Protein AF-A0A661F1F4-F1 (afdb_monomer_lite)

Radius of gyration: 23.11 Å; chains: 1; bounding box: 42×48×70 Å

Structure (mmCIF, N/CA/C/O backbone):
data_AF-A0A661F1F4-F1
#
_entry.id   AF-A0A661F1F4-F1
#
loop_
_atom_site.group_PDB
_atom_site.id
_atom_site.type_symbol
_atom_site.label_atom_id
_atom_site.label_alt_id
_atom_site.label_comp_id
_atom_site.label_asym_id
_atom_site.label_entity_id
_atom_site.label_seq_id
_atom_site.pdbx_PDB_ins_code
_atom_site.Cartn_x
_atom_site.Cartn_y
_atom_site.Cartn_z
_atom_site.occupancy
_atom_site.B_iso_or_equiv
_atom_site.auth_seq_id
_atom_site.auth_comp_id
_atom_site.auth_asym_id
_atom_site.auth_atom_id
_atom_site.pdbx_PDB_model_num
ATOM 1 N N . LEU A 1 1 ? -30.453 -17.610 42.376 1.00 49.72 1 LEU A N 1
ATOM 2 C CA . LEU A 1 1 ? -29.554 -16.846 41.489 1.00 49.72 1 LEU A CA 1
ATOM 3 C C . LEU A 1 1 ? -28.362 -17.728 41.111 1.00 49.72 1 LEU A C 1
ATOM 5 O O . LEU A 1 1 ? -27.651 -18.109 42.024 1.00 49.72 1 LEU A O 1
ATOM 9 N N . THR A 1 2 ? -28.034 -18.166 39.903 1.00 56.12 2 THR A N 1
ATOM 10 C CA . THR A 1 2 ? -28.717 -18.356 38.618 1.00 56.12 2 THR A CA 1
ATOM 11 C C . THR A 1 2 ? -27.708 -19.214 37.839 1.00 56.12 2 THR A C 1
ATOM 13 O O . THR A 1 2 ? -26.735 -18.678 37.320 1.00 56.12 2 THR A O 1
ATOM 16 N N . SER A 1 3 ? -27.854 -20.544 37.790 1.00 53.28 3 SER A N 1
ATOM 17 C CA . SER A 1 3 ? -26.928 -21.393 37.006 1.00 53.28 3 SER A CA 1
ATOM 18 C C . SER A 1 3 ? -26.956 -21.045 35.509 1.00 53.28 3 SER A C 1
ATOM 20 O O . SER A 1 3 ? -25.999 -21.319 34.797 1.00 53.28 3 SER A O 1
ATOM 22 N N . GLN A 1 4 ? -28.013 -20.360 35.052 1.00 55.09 4 GLN A N 1
ATOM 23 C CA . GLN A 1 4 ? -28.099 -19.743 33.725 1.00 55.09 4 GLN A CA 1
ATOM 24 C C . GLN A 1 4 ? -27.151 -18.540 33.528 1.00 55.09 4 GLN A C 1
ATOM 26 O O . GLN A 1 4 ? -26.595 -18.412 32.445 1.00 55.09 4 GLN A O 1
ATOM 31 N N . GLN A 1 5 ? -26.868 -17.719 34.552 1.00 57.47 5 GLN A N 1
ATOM 32 C CA . GLN A 1 5 ? -25.978 -16.549 34.409 1.00 57.47 5 GLN A CA 1
ATOM 33 C C . GLN A 1 5 ? -24.500 -16.944 34.262 1.00 57.47 5 GLN A C 1
ATOM 35 O O . GLN A 1 5 ? -23.742 -16.242 33.601 1.00 57.47 5 GLN A O 1
ATOM 40 N N . MET A 1 6 ? -24.077 -18.084 34.827 1.00 53.59 6 MET A N 1
ATOM 41 C CA . MET A 1 6 ? -22.709 -18.588 34.624 1.00 53.59 6 MET A CA 1
ATOM 42 C C . MET A 1 6 ? -22.499 -19.183 33.222 1.00 53.59 6 MET A C 1
ATOM 44 O O . MET A 1 6 ? -21.406 -19.068 32.671 1.00 53.59 6 MET A O 1
ATOM 48 N N . LEU A 1 7 ? -23.537 -19.780 32.625 1.00 54.44 7 LEU A N 1
ATOM 49 C CA . LEU A 1 7 ? -23.488 -20.302 31.253 1.00 54.44 7 LEU A CA 1
ATOM 50 C C . LEU A 1 7 ? -23.471 -19.173 30.207 1.00 54.44 7 LEU A C 1
ATOM 52 O O . LEU A 1 7 ? -22.732 -19.277 29.229 1.00 54.44 7 LEU A O 1
ATOM 56 N N . GLU A 1 8 ? -24.198 -18.073 30.431 1.00 53.94 8 GLU A N 1
ATOM 57 C CA . GLU A 1 8 ? -24.135 -16.884 29.563 1.00 53.94 8 GLU A CA 1
ATOM 58 C C . GLU A 1 8 ? -22.786 -16.161 29.651 1.00 53.94 8 GLU A C 1
ATOM 60 O O . GLU A 1 8 ? -22.214 -15.813 28.619 1.00 53.94 8 GLU A O 1
ATOM 65 N N . ALA A 1 9 ? -22.227 -15.999 30.857 1.00 55.06 9 ALA A N 1
ATOM 66 C CA . ALA A 1 9 ? -20.912 -15.382 31.035 1.00 55.06 9 ALA A CA 1
ATOM 67 C C . ALA A 1 9 ? -19.794 -16.202 30.364 1.00 55.06 9 ALA A C 1
ATOM 69 O O . ALA A 1 9 ? -18.929 -15.638 29.697 1.00 55.06 9 ALA A O 1
ATOM 70 N N . ALA A 1 10 ? -19.838 -17.536 30.464 1.00 56.34 10 ALA A N 1
ATOM 71 C CA . ALA A 1 10 ? -18.880 -18.409 29.783 1.00 56.34 10 ALA A CA 1
ATOM 72 C C . ALA A 1 10 ? -19.014 -18.348 28.249 1.00 56.34 10 ALA A C 1
ATOM 74 O O . ALA A 1 10 ? -18.007 -18.385 27.541 1.00 56.34 10 ALA A O 1
ATOM 75 N N . GLY A 1 11 ? -20.240 -18.217 27.729 1.00 52.44 11 GLY A N 1
ATOM 76 C CA . GLY A 1 11 ? -20.497 -18.022 26.300 1.00 52.44 11 GLY A CA 1
ATOM 77 C C . GLY A 1 11 ? -19.995 -16.672 25.780 1.00 52.44 11 GLY A C 1
ATOM 78 O O . GLY A 1 11 ? -19.375 -16.624 24.719 1.00 52.44 11 GLY A O 1
ATOM 79 N N . ALA A 1 12 ? -20.198 -15.594 26.542 1.00 56.31 12 ALA A N 1
ATOM 80 C CA . ALA A 1 12 ? -19.734 -14.249 26.196 1.00 56.31 12 ALA A CA 1
ATOM 81 C C . ALA A 1 12 ? -18.199 -14.139 26.211 1.00 56.31 12 ALA A C 1
ATOM 83 O O . ALA A 1 12 ? -17.617 -13.598 25.274 1.00 56.31 12 ALA A O 1
ATOM 84 N N . VAL A 1 13 ? -17.538 -14.728 27.214 1.00 58.50 13 VAL A N 1
ATOM 85 C CA . VAL A 1 13 ? -16.067 -14.771 27.298 1.00 58.50 13 VAL A CA 1
ATOM 86 C C . VAL A 1 13 ? -15.472 -15.573 26.141 1.00 58.50 13 VAL A C 1
ATOM 88 O O . VAL A 1 13 ? -14.491 -15.147 25.540 1.00 58.50 13 VAL A O 1
ATOM 91 N N . LYS A 1 14 ? -16.080 -16.708 25.775 1.00 57.75 14 LYS A N 1
ATOM 92 C CA . LYS A 1 14 ? -15.597 -17.521 24.652 1.00 57.75 14 LYS A CA 1
ATOM 93 C C . LYS A 1 14 ? -15.714 -16.777 23.321 1.00 57.75 14 LYS A C 1
ATOM 95 O O . LYS A 1 14 ? -14.787 -16.818 22.524 1.00 57.75 14 LYS A O 1
ATOM 100 N N . LYS A 1 15 ? -16.816 -16.049 23.121 1.00 55.75 15 LYS A N 1
ATOM 101 C CA . LYS A 1 15 ? -17.039 -15.228 21.926 1.00 55.75 15 LYS A CA 1
ATOM 102 C C . LYS A 1 15 ? -16.042 -14.069 21.828 1.00 55.75 15 LYS A C 1
ATOM 104 O O . LYS A 1 15 ? -15.577 -13.786 20.736 1.00 55.75 15 LYS A O 1
ATOM 109 N N . HIS A 1 16 ? -15.695 -13.445 22.955 1.00 53.41 16 HIS A N 1
ATOM 110 C CA . HIS A 1 16 ? -14.712 -12.360 23.006 1.00 53.41 16 HIS A CA 1
ATOM 111 C C . HIS A 1 16 ? -13.296 -12.858 22.676 1.00 53.41 16 HIS A C 1
ATOM 113 O O . HIS A 1 16 ? -12.657 -12.322 21.783 1.00 53.41 16 HIS A O 1
ATOM 119 N N . VAL A 1 17 ? -12.861 -13.972 23.279 1.00 58.59 17 VAL A N 1
ATOM 120 C CA . VAL A 1 17 ? -11.535 -14.566 23.015 1.00 58.59 17 VAL A CA 1
ATOM 121 C C . VAL A 1 17 ? -11.386 -15.043 21.564 1.00 58.59 17 VAL A C 1
ATOM 123 O O . VAL A 1 17 ? -10.315 -14.910 20.977 1.00 58.59 17 VAL A O 1
ATOM 126 N N . GLU A 1 18 ? -12.443 -15.602 20.971 1.00 58.19 18 GLU A N 1
ATOM 127 C CA . GLU A 1 18 ? -12.434 -16.041 19.569 1.00 58.19 18 GLU A CA 1
ATOM 128 C C . GLU A 1 18 ? -12.384 -14.840 18.605 1.00 58.19 18 GLU A C 1
ATOM 130 O O . GLU A 1 18 ? -11.684 -14.893 17.592 1.00 58.19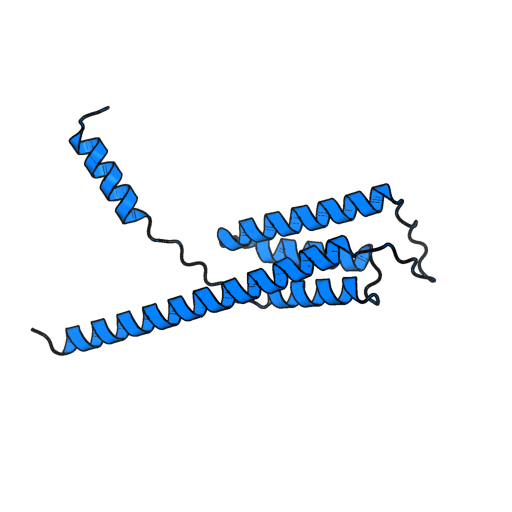 18 GLU A O 1
ATOM 135 N N . ASN A 1 19 ? -13.044 -13.728 18.959 1.00 59.66 19 ASN A N 1
ATOM 136 C CA . ASN A 1 19 ? -13.001 -12.490 18.181 1.00 59.66 19 ASN A CA 1
ATOM 137 C C . ASN A 1 19 ? -11.644 -11.782 18.295 1.00 59.66 19 ASN A C 1
ATOM 139 O O . ASN A 1 19 ? -11.093 -11.370 17.279 1.00 59.66 19 ASN A O 1
ATOM 143 N N . ASP A 1 20 ? -11.050 -11.732 19.490 1.00 58.16 20 ASP A N 1
ATOM 144 C CA . ASP A 1 20 ? -9.715 -11.165 19.715 1.00 58.16 20 ASP A CA 1
ATOM 145 C C . ASP A 1 20 ? -8.643 -11.923 18.921 1.00 58.16 20 ASP A C 1
ATOM 147 O O . ASP A 1 20 ? -7.753 -11.320 18.318 1.00 58.16 20 ASP A O 1
ATOM 151 N N . GLN A 1 21 ? -8.725 -13.256 18.878 1.00 60.06 21 GLN A N 1
ATOM 152 C CA . GLN A 1 21 ? -7.806 -14.088 18.096 1.00 60.06 21 GLN A CA 1
ATOM 153 C C . GLN A 1 21 ? -7.986 -13.882 16.591 1.00 60.06 21 GLN A C 1
ATOM 155 O O . GLN A 1 21 ? -6.995 -13.767 15.863 1.00 60.06 21 GLN A O 1
ATOM 160 N N . ALA A 1 22 ? -9.233 -13.792 16.120 1.00 62.09 22 ALA A N 1
ATOM 161 C CA . ALA A 1 22 ? -9.524 -13.462 14.731 1.00 62.09 22 ALA A CA 1
ATOM 162 C C . ALA A 1 22 ? -8.991 -12.063 14.374 1.00 62.09 22 ALA A C 1
ATOM 164 O O . ALA A 1 22 ? -8.336 -11.918 13.337 1.00 62.09 22 ALA A O 1
ATOM 165 N N . ALA A 1 23 ? -9.175 -11.080 15.262 1.00 62.91 23 ALA A N 1
ATOM 166 C CA . ALA A 1 23 ? -8.695 -9.711 15.108 1.00 62.91 23 ALA A CA 1
ATOM 167 C C . ALA A 1 23 ? -7.168 -9.646 14.958 1.00 62.91 23 ALA A C 1
ATOM 169 O O . ALA A 1 23 ? -6.650 -9.099 13.984 1.00 62.91 23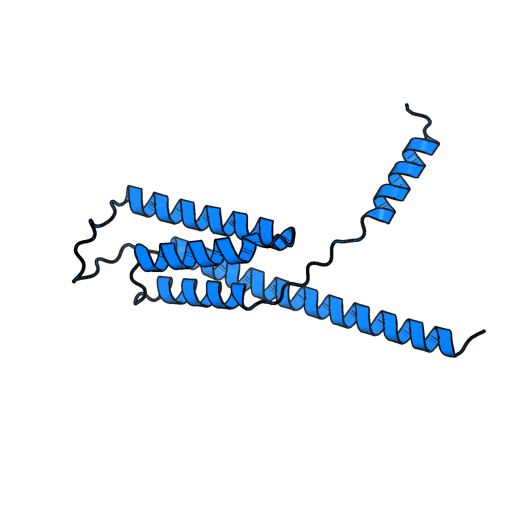 ALA A O 1
ATOM 170 N N . HIS A 1 24 ? -6.440 -10.304 15.862 1.00 69.62 24 HIS A N 1
ATOM 171 C CA . HIS A 1 24 ? -4.978 -10.368 15.797 1.00 69.62 24 HIS A CA 1
ATOM 172 C C . HIS A 1 24 ? -4.484 -11.100 14.537 1.00 69.62 24 HIS A C 1
ATOM 174 O O . HIS A 1 24 ? -3.449 -10.737 13.973 1.00 69.62 24 HIS A O 1
ATOM 180 N N . SER A 1 25 ? -5.216 -12.113 14.061 1.00 76.75 25 SER A N 1
ATOM 181 C CA . SER A 1 25 ? -4.800 -12.912 12.903 1.00 76.75 25 SER A CA 1
ATOM 182 C C . SER A 1 25 ? -4.899 -12.161 11.571 1.00 76.75 25 SER A C 1
ATOM 184 O O . SER A 1 25 ? -4.008 -12.295 10.729 1.00 76.75 25 SER A O 1
ATOM 186 N N . TRP A 1 26 ? -5.943 -11.348 11.360 1.00 79.19 26 TRP A N 1
ATOM 187 C CA . TRP A 1 26 ? -6.071 -10.578 10.119 1.00 79.19 26 TRP A CA 1
ATOM 188 C C . TRP A 1 26 ? -5.097 -9.400 10.101 1.00 79.19 26 TRP A C 1
ATOM 190 O O . TRP A 1 26 ? -4.489 -9.143 9.065 1.00 79.19 26 TRP A O 1
ATOM 200 N N . GLN A 1 27 ? -4.864 -8.754 11.249 1.00 82.25 27 GLN A N 1
ATOM 201 C CA . GLN A 1 27 ? -3.913 -7.644 11.378 1.00 82.25 27 GLN A CA 1
ATOM 202 C C . GLN A 1 27 ? -2.488 -8.073 11.017 1.00 82.25 27 GLN A C 1
ATOM 204 O O . GLN A 1 27 ? -1.798 -7.384 10.269 1.00 82.25 27 GLN A O 1
ATOM 209 N N . GLN A 1 28 ? -2.050 -9.241 11.492 1.00 82.62 28 GLN A N 1
ATOM 210 C CA . GLN A 1 28 ? -0.729 -9.780 11.157 1.00 82.62 28 GLN A CA 1
ATOM 211 C C . GLN A 1 28 ? -0.586 -10.084 9.662 1.00 82.62 28 GLN A C 1
ATOM 213 O O . GLN A 1 28 ? 0.453 -9.797 9.069 1.00 82.62 28 GLN A O 1
ATOM 218 N N . ARG A 1 29 ? -1.633 -10.640 9.042 1.00 82.69 29 ARG A N 1
ATOM 219 C CA . ARG A 1 29 ? -1.650 -10.931 7.601 1.00 82.69 29 ARG A CA 1
ATOM 220 C C . ARG A 1 29 ? -1.649 -9.654 6.767 1.00 82.69 29 ARG A C 1
ATOM 222 O O . ARG A 1 29 ? -0.913 -9.590 5.789 1.00 82.69 29 ARG A O 1
ATOM 229 N N . PHE A 1 30 ? -2.418 -8.649 7.183 1.00 84.38 30 PHE A N 1
ATOM 230 C CA . PHE A 1 30 ? -2.423 -7.326 6.569 1.00 84.38 30 PHE A CA 1
ATOM 231 C C . PHE A 1 30 ? -1.027 -6.703 6.614 1.00 84.38 30 PHE A C 1
ATOM 233 O O . PHE A 1 30 ? -0.491 -6.344 5.574 1.00 84.38 30 PHE A O 1
ATOM 240 N N . LEU A 1 31 ? -0.398 -6.653 7.794 1.00 84.75 31 LEU A N 1
ATOM 241 C CA . LEU A 1 31 ? 0.940 -6.077 7.968 1.00 84.75 31 LEU A CA 1
ATOM 242 C C . LEU A 1 31 ? 2.001 -6.782 7.113 1.00 84.75 31 LEU A C 1
ATOM 244 O O . LEU A 1 31 ? 2.867 -6.120 6.545 1.00 84.75 31 LEU A O 1
ATOM 248 N N . ALA A 1 32 ? 1.929 -8.110 6.998 1.00 84.81 32 ALA A N 1
ATOM 249 C CA . ALA A 1 32 ? 2.843 -8.874 6.154 1.00 84.81 32 ALA A CA 1
ATOM 250 C C . ALA A 1 32 ? 2.658 -8.548 4.661 1.00 84.81 32 ALA A C 1
ATOM 252 O O . ALA A 1 32 ? 3.632 -8.209 3.988 1.00 84.81 32 ALA A O 1
ATOM 253 N N . ALA A 1 33 ? 1.417 -8.590 4.164 1.00 82.56 33 ALA A N 1
ATOM 254 C CA . ALA A 1 33 ? 1.096 -8.257 2.774 1.00 82.56 33 ALA A CA 1
ATOM 255 C C . ALA A 1 33 ? 1.473 -6.805 2.442 1.00 82.56 33 ALA A C 1
ATOM 257 O O . ALA A 1 33 ? 2.047 -6.504 1.397 1.00 82.56 33 ALA A O 1
ATOM 258 N N . TRP A 1 34 ? 1.224 -5.898 3.381 1.00 82.69 34 TRP A N 1
ATOM 259 C CA . TRP A 1 34 ? 1.547 -4.483 3.284 1.00 82.69 34 TRP A CA 1
ATOM 260 C C . TRP A 1 34 ? 3.045 -4.215 3.132 1.00 82.69 34 TRP A C 1
ATOM 262 O O . TRP A 1 34 ? 3.467 -3.481 2.234 1.00 82.69 34 TRP A O 1
ATOM 272 N N . GLU A 1 35 ? 3.865 -4.830 3.983 1.00 84.38 35 GLU A N 1
ATOM 273 C CA . GLU A 1 35 ? 5.319 -4.676 3.925 1.00 84.38 35 GLU A CA 1
ATOM 274 C C . GLU A 1 35 ? 5.891 -5.273 2.633 1.00 84.38 35 GLU A C 1
ATOM 276 O O . GLU A 1 35 ? 6.796 -4.705 2.009 1.00 84.38 35 GLU A O 1
ATOM 281 N N . GLN A 1 36 ? 5.301 -6.379 2.177 1.00 84.50 36 GLN A N 1
ATOM 282 C CA . GLN A 1 36 ? 5.649 -7.010 0.913 1.00 84.50 36 GLN A CA 1
ATOM 283 C C . GLN A 1 36 ? 5.343 -6.081 -0.267 1.00 84.50 36 GLN A C 1
ATOM 285 O O . GLN A 1 36 ? 6.235 -5.819 -1.075 1.00 84.50 36 GLN A O 1
ATOM 290 N N . ILE A 1 37 ? 4.148 -5.486 -0.326 1.00 82.94 37 ILE A N 1
ATOM 291 C CA . ILE A 1 37 ? 3.775 -4.517 -1.368 1.00 82.94 37 ILE A CA 1
ATOM 292 C C . ILE A 1 37 ? 4.739 -3.327 -1.383 1.00 82.94 37 ILE A C 1
ATOM 294 O O . ILE A 1 37 ? 5.247 -2.974 -2.448 1.00 82.94 37 ILE A O 1
ATOM 298 N N . LYS A 1 38 ? 5.045 -2.723 -0.226 1.00 79.38 38 LYS A N 1
ATOM 299 C CA . LYS A 1 38 ? 5.991 -1.594 -0.143 1.00 79.38 38 LYS A CA 1
ATOM 300 C C . LYS A 1 38 ? 7.369 -1.952 -0.686 1.00 79.38 38 LYS A C 1
ATOM 302 O O . LYS A 1 38 ? 7.940 -1.184 -1.463 1.00 79.38 38 LYS A O 1
ATOM 307 N N . THR A 1 39 ? 7.878 -3.118 -0.297 1.00 83.19 39 THR A N 1
ATOM 308 C CA . THR A 1 39 ? 9.182 -3.611 -0.751 1.00 83.19 39 THR A CA 1
ATOM 309 C C . THR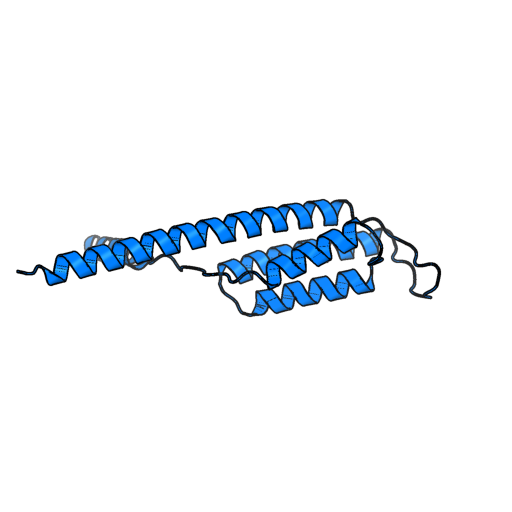 A 1 39 ? 9.185 -3.798 -2.269 1.00 83.19 39 THR A C 1
ATOM 311 O O . THR A 1 39 ? 10.058 -3.275 -2.961 1.00 83.19 39 THR A O 1
ATOM 314 N N . GLN A 1 40 ? 8.158 -4.449 -2.819 1.00 80.00 40 GLN A N 1
ATOM 315 C CA . GLN A 1 40 ? 8.052 -4.682 -4.261 1.00 80.00 40 GLN A CA 1
ATOM 316 C C . GLN A 1 40 ? 7.842 -3.384 -5.065 1.00 80.00 40 GLN A C 1
ATOM 318 O O . GLN A 1 40 ? 8.340 -3.265 -6.186 1.00 80.00 40 GLN A O 1
ATOM 323 N N . LEU A 1 41 ? 7.153 -2.379 -4.509 1.00 78.31 41 LEU A N 1
ATOM 324 C CA . LEU A 1 41 ? 7.013 -1.051 -5.125 1.00 78.31 41 LEU A CA 1
ATOM 325 C C . LEU A 1 41 ? 8.367 -0.338 -5.262 1.00 78.31 41 LEU A C 1
ATOM 327 O O . LEU A 1 41 ? 8.619 0.339 -6.270 1.00 78.31 41 LEU A O 1
ATOM 331 N N . ALA A 1 42 ? 9.248 -0.489 -4.269 1.00 73.94 42 ALA A N 1
ATOM 332 C CA . ALA A 1 42 ? 10.605 0.045 -4.338 1.00 73.94 42 ALA A CA 1
ATOM 333 C C . ALA A 1 42 ? 11.385 -0.610 -5.493 1.00 73.94 42 ALA A C 1
ATOM 335 O O . ALA A 1 42 ? 11.955 0.102 -6.331 1.00 73.94 42 ALA A O 1
ATOM 336 N N . ASP A 1 43 ? 11.276 -1.935 -5.614 1.00 72.69 43 ASP A N 1
ATOM 337 C CA . ASP A 1 43 ? 11.940 -2.767 -6.630 1.00 72.69 43 ASP A CA 1
ATOM 338 C C . ASP A 1 43 ? 11.299 -2.705 -8.028 1.00 72.69 43 ASP A C 1
ATOM 340 O O . ASP A 1 43 ? 11.803 -3.289 -8.990 1.00 72.69 43 ASP A O 1
ATOM 344 N N . LEU A 1 44 ? 10.200 -1.965 -8.182 1.00 69.19 44 LEU A N 1
ATOM 345 C CA . LEU A 1 44 ? 9.452 -1.872 -9.431 1.00 69.19 44 LEU A CA 1
ATOM 346 C C . LEU A 1 44 ? 10.259 -1.108 -10.501 1.00 69.19 44 LEU A C 1
ATOM 348 O O . LEU A 1 44 ? 10.246 0.121 -10.562 1.00 69.19 44 LEU A O 1
ATOM 352 N N . VAL A 1 45 ? 11.018 -1.798 -11.350 1.00 58.88 45 VAL A N 1
ATOM 353 C CA . VAL A 1 45 ? 11.800 -1.169 -12.433 1.00 58.88 45 VAL A CA 1
ATOM 354 C C . VAL A 1 45 ? 11.029 -1.233 -13.757 1.00 58.88 45 VAL A C 1
ATOM 356 O O . VAL A 1 45 ? 10.336 -2.200 -14.058 1.00 58.88 45 VAL A O 1
ATOM 359 N N . LYS A 1 46 ? 11.145 -0.173 -14.566 1.00 58.69 46 LYS A N 1
ATOM 360 C CA . LYS A 1 46 ? 10.539 -0.038 -15.901 1.00 58.69 46 LYS A CA 1
ATOM 361 C C . LYS A 1 46 ? 10.841 -1.250 -16.790 1.00 58.69 46 LYS A C 1
ATOM 363 O O . LYS A 1 46 ? 12.008 -1.518 -17.068 1.00 58.69 46 LYS A O 1
ATOM 368 N N . VAL A 1 47 ? 9.809 -1.875 -17.360 1.00 54.97 47 VAL A N 1
ATOM 369 C CA . VAL A 1 47 ? 9.974 -2.896 -18.409 1.00 54.97 47 VAL A CA 1
ATOM 370 C C . VAL A 1 47 ? 9.363 -2.419 -19.721 1.00 54.97 47 VAL A C 1
ATOM 372 O O . VAL A 1 47 ? 8.215 -1.985 -19.789 1.00 54.97 47 VAL A O 1
ATOM 375 N N . ARG A 1 48 ? 10.170 -2.461 -20.789 1.00 50.41 48 ARG A N 1
ATOM 376 C CA . ARG A 1 48 ? 9.693 -2.243 -22.158 1.00 50.41 48 ARG A CA 1
ATOM 377 C C . ARG A 1 48 ? 8.954 -3.502 -22.604 1.00 50.41 48 ARG A C 1
ATOM 379 O O . ARG A 1 48 ? 9.600 -4.504 -22.892 1.00 50.41 48 ARG A O 1
ATOM 386 N N . ARG A 1 49 ? 7.629 -3.433 -22.748 1.00 50.38 49 ARG A N 1
ATOM 387 C CA . ARG A 1 49 ? 6.886 -4.428 -23.532 1.00 50.38 49 ARG A CA 1
ATOM 388 C C . ARG A 1 49 ? 7.328 -4.327 -24.993 1.00 50.38 49 ARG A C 1
ATOM 390 O O . ARG A 1 49 ? 6.998 -3.360 -25.681 1.00 50.38 49 ARG A O 1
ATOM 397 N N . SER A 1 50 ? 8.075 -5.311 -25.484 1.00 46.78 50 SER A N 1
ATOM 398 C CA . SER A 1 50 ? 8.316 -5.481 -26.917 1.00 46.78 50 SER A CA 1
ATOM 399 C C . SER A 1 50 ? 7.002 -5.903 -27.586 1.00 46.78 50 SER A C 1
ATOM 401 O O . SER A 1 50 ? 6.698 -7.089 -27.664 1.00 46.78 50 SER A O 1
ATOM 403 N N . GLY A 1 51 ? 6.181 -4.939 -28.007 1.00 52.78 51 GLY A N 1
ATOM 404 C CA . GLY A 1 51 ? 4.962 -5.231 -28.774 1.00 52.78 51 GLY A CA 1
ATOM 405 C C . GLY A 1 51 ? 3.815 -4.226 -28.659 1.00 52.78 51 GLY A C 1
ATOM 406 O O . GLY A 1 51 ? 2.909 -4.283 -29.482 1.00 52.78 51 GLY A O 1
ATOM 407 N N . GLN A 1 52 ? 3.832 -3.291 -27.701 1.00 52.38 52 GLN A N 1
ATOM 408 C CA . GLN A 1 52 ? 2.796 -2.251 -27.585 1.00 52.38 52 GLN A CA 1
ATOM 409 C C . GLN A 1 52 ? 3.405 -0.850 -27.654 1.00 52.38 52 GLN A C 1
ATOM 411 O O . GLN A 1 52 ? 4.348 -0.528 -26.934 1.00 52.38 52 GLN A O 1
ATOM 416 N N . VAL A 1 53 ? 2.841 -0.014 -28.530 1.00 47.75 53 VAL A N 1
ATOM 417 C CA . VAL A 1 53 ? 3.268 1.364 -28.833 1.00 47.75 53 VAL A CA 1
ATOM 418 C C . VAL A 1 53 ? 2.789 2.341 -27.745 1.00 47.75 53 VAL A C 1
ATOM 420 O O . VAL A 1 53 ? 2.219 3.387 -28.034 1.00 47.75 53 VAL A O 1
ATOM 423 N N . LEU A 1 54 ? 2.961 1.993 -26.469 1.00 54.00 54 LEU A N 1
ATOM 424 C CA . LEU A 1 54 ? 2.787 2.954 -25.380 1.00 54.00 54 LEU A CA 1
ATOM 425 C C . LEU A 1 54 ? 4.082 3.772 -25.272 1.00 54.00 54 LEU A C 1
ATOM 427 O O . LEU A 1 54 ? 5.164 3.173 -25.233 1.00 54.00 54 LEU A O 1
ATOM 431 N N . PRO A 1 55 ? 4.022 5.118 -25.247 1.00 58.53 55 PRO A N 1
ATOM 432 C CA . PRO A 1 55 ? 5.215 5.925 -25.043 1.00 58.53 55 PRO A CA 1
ATOM 433 C C . PRO A 1 55 ? 5.842 5.510 -23.714 1.00 58.53 55 PRO A C 1
ATOM 435 O O . PRO A 1 55 ? 5.210 5.563 -22.660 1.00 58.53 55 PRO A O 1
ATOM 438 N N . ALA A 1 56 ? 7.076 5.017 -23.780 1.00 62.47 56 ALA A N 1
ATOM 439 C CA . ALA A 1 56 ? 7.758 4.501 -22.610 1.00 62.47 56 ALA A CA 1
ATOM 440 C C . ALA A 1 56 ? 7.916 5.633 -21.582 1.00 62.47 56 ALA A C 1
ATOM 442 O O . ALA A 1 56 ? 8.604 6.608 -21.881 1.00 62.47 56 ALA A O 1
ATOM 443 N N . LEU A 1 57 ? 7.333 5.477 -20.386 1.00 67.88 57 LEU A N 1
ATOM 444 C CA . LEU A 1 57 ? 7.388 6.489 -19.321 1.00 67.88 57 LEU A CA 1
ATOM 445 C C . LEU A 1 57 ? 8.825 6.974 -19.100 1.00 67.88 57 LEU A C 1
ATOM 447 O O . LEU A 1 57 ? 9.752 6.160 -19.027 1.00 67.88 57 LEU A O 1
ATOM 451 N N . THR A 1 58 ? 9.042 8.282 -18.994 1.00 74.62 58 THR A N 1
ATOM 452 C CA . THR A 1 58 ? 10.345 8.818 -18.577 1.00 74.62 58 THR A CA 1
ATOM 453 C C . THR A 1 58 ? 10.674 8.353 -17.153 1.00 74.62 58 THR A C 1
ATOM 455 O O . THR A 1 58 ? 9.799 7.893 -16.420 1.00 74.62 58 THR A O 1
ATOM 458 N N . SER A 1 59 ? 11.943 8.448 -16.741 1.00 74.56 59 SER A N 1
ATOM 459 C CA . SER A 1 59 ? 12.332 8.088 -15.366 1.00 74.56 59 SER A CA 1
ATOM 460 C C . SER A 1 59 ? 11.546 8.885 -14.318 1.00 74.56 59 SER A C 1
ATOM 462 O O . SER A 1 59 ? 11.187 8.350 -13.277 1.00 74.56 59 SER A O 1
ATOM 464 N N . GLU A 1 60 ? 11.247 10.150 -14.613 1.00 75.06 60 GLU A N 1
ATOM 465 C CA . GLU A 1 60 ? 10.459 11.031 -13.750 1.00 75.06 60 GLU A CA 1
ATOM 466 C C . GLU A 1 60 ? 8.984 10.616 -13.696 1.00 75.06 60 GLU A C 1
ATOM 468 O O . GLU A 1 60 ? 8.407 10.513 -12.618 1.00 75.06 60 GLU A O 1
ATOM 473 N N . GLN A 1 61 ? 8.383 10.281 -14.842 1.00 78.81 61 GLN A N 1
ATOM 474 C CA . GLN A 1 61 ? 7.007 9.782 -14.894 1.00 78.81 61 GLN A CA 1
ATOM 475 C C . GLN A 1 61 ? 6.853 8.450 -14.152 1.00 78.81 61 GLN A C 1
ATOM 477 O O . GLN A 1 61 ? 5.863 8.245 -13.456 1.00 78.81 61 GLN A O 1
ATOM 482 N N . LEU A 1 62 ? 7.845 7.561 -14.256 1.00 75.56 62 LEU A N 1
ATOM 483 C CA . LEU A 1 62 ? 7.878 6.312 -13.496 1.00 75.56 62 LEU A CA 1
ATOM 484 C C . LEU A 1 62 ? 7.903 6.582 -11.991 1.00 75.56 62 LEU A C 1
ATOM 486 O O . LEU A 1 62 ? 7.153 5.965 -11.239 1.00 75.56 62 LEU A O 1
ATOM 490 N N . GLN A 1 63 ? 8.748 7.517 -11.561 1.00 77.12 63 GLN A N 1
ATOM 491 C CA . GLN A 1 63 ? 8.832 7.908 -10.163 1.00 77.12 63 GLN A CA 1
ATOM 492 C C . GLN A 1 63 ? 7.502 8.502 -9.673 1.00 77.12 63 GLN A C 1
ATOM 494 O O . GLN A 1 63 ? 7.053 8.165 -8.580 1.00 77.12 63 GLN A O 1
ATOM 499 N N . GLY A 1 64 ? 6.830 9.312 -10.497 1.00 81.88 64 GLY A N 1
ATOM 500 C CA . GLY A 1 64 ? 5.491 9.831 -10.206 1.00 81.88 64 GLY A CA 1
ATOM 501 C C . GLY A 1 64 ? 4.444 8.728 -10.025 1.00 81.88 64 GLY A C 1
ATOM 502 O O . GLY A 1 64 ? 3.675 8.768 -9.068 1.00 81.88 64 GLY A O 1
ATOM 503 N N . VAL A 1 65 ? 4.454 7.703 -10.884 1.00 83.44 65 VAL A N 1
ATOM 504 C CA . VAL A 1 65 ? 3.561 6.537 -10.755 1.00 83.44 65 VAL A CA 1
ATOM 505 C C . VAL A 1 65 ? 3.837 5.768 -9.462 1.00 83.44 65 VAL A C 1
ATOM 507 O O . VAL A 1 65 ? 2.893 5.415 -8.760 1.00 83.44 65 VAL A O 1
ATOM 510 N N . LYS A 1 66 ? 5.110 5.554 -9.100 1.00 80.44 66 LYS A N 1
ATOM 511 C CA . LYS A 1 66 ? 5.470 4.917 -7.823 1.00 80.44 66 LYS A CA 1
ATOM 512 C C . LYS A 1 66 ? 4.957 5.711 -6.626 1.00 80.44 66 LYS A C 1
ATOM 514 O O . LYS A 1 66 ? 4.333 5.132 -5.747 1.00 80.44 66 LYS A O 1
ATOM 519 N N . PHE A 1 67 ? 5.181 7.026 -6.611 1.00 82.50 67 PHE A N 1
ATOM 520 C CA . PHE A 1 67 ? 4.695 7.888 -5.534 1.00 82.50 67 PHE A CA 1
ATOM 521 C C . PHE A 1 67 ? 3.175 7.855 -5.418 1.00 82.50 67 PHE A C 1
ATOM 523 O O . PHE A 1 67 ? 2.656 7.768 -4.309 1.00 82.50 67 PHE A O 1
ATOM 530 N N . HIS A 1 68 ? 2.469 7.881 -6.547 1.00 86.44 68 HIS A N 1
ATOM 531 C CA . HIS A 1 68 ? 1.019 7.755 -6.548 1.00 86.44 68 HIS A CA 1
ATOM 532 C C . HIS A 1 68 ? 0.568 6.409 -5.969 1.00 86.44 68 HIS A C 1
ATOM 534 O O . HIS A 1 68 ? -0.276 6.403 -5.082 1.00 86.44 68 HIS A O 1
ATOM 540 N N . LEU A 1 69 ? 1.178 5.292 -6.384 1.00 85.69 69 LEU A N 1
ATOM 541 C CA . LEU A 1 69 ? 0.867 3.965 -5.841 1.00 85.69 69 LEU A CA 1
ATOM 542 C C . LEU A 1 69 ? 1.123 3.880 -4.335 1.00 85.69 69 LEU A C 1
ATOM 544 O O . LEU A 1 69 ? 0.298 3.340 -3.610 1.00 85.69 69 LEU A O 1
ATOM 548 N N . THR A 1 70 ? 2.237 4.430 -3.850 1.00 84.75 70 THR A N 1
ATOM 549 C CA . THR A 1 70 ? 2.523 4.494 -2.410 1.00 84.75 70 THR A CA 1
ATOM 550 C C . THR A 1 70 ? 1.503 5.355 -1.665 1.00 84.75 70 THR A C 1
ATOM 552 O O . THR A 1 70 ? 1.101 5.003 -0.561 1.00 84.75 70 THR A O 1
ATOM 555 N N . GLY A 1 71 ? 1.071 6.468 -2.259 1.00 85.62 71 GLY A N 1
ATOM 556 C CA . GLY A 1 71 ? 0.036 7.332 -1.693 1.00 85.62 71 GLY A CA 1
ATOM 557 C C . GLY A 1 71 ? -1.329 6.648 -1.612 1.00 85.62 71 GLY A C 1
ATOM 558 O O . GLY A 1 71 ? -1.952 6.675 -0.557 1.00 85.62 71 GLY A O 1
ATOM 559 N N . GLU A 1 72 ? -1.773 5.998 -2.689 1.00 86.06 72 GLU A N 1
ATOM 560 C CA . GLU A 1 72 ? -3.030 5.233 -2.704 1.00 86.06 72 GLU A CA 1
ATOM 561 C C . GLU A 1 72 ? -3.004 4.077 -1.713 1.00 86.06 72 GLU A C 1
ATOM 563 O O . GLU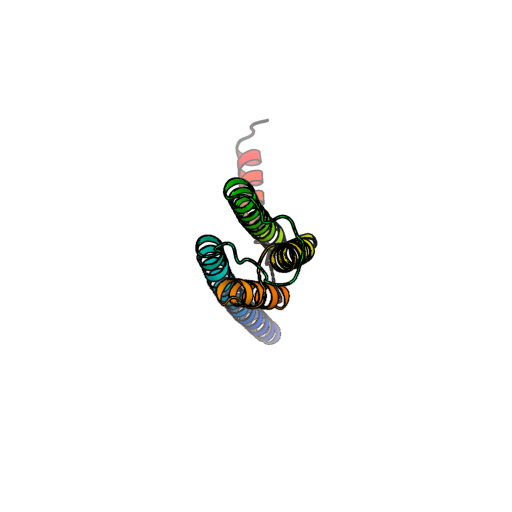 A 1 72 ? -3.993 3.844 -1.025 1.00 86.06 72 GLU A O 1
ATOM 568 N N . LEU A 1 73 ? -1.853 3.410 -1.589 1.00 85.75 73 LEU A N 1
ATOM 569 C CA . LEU A 1 73 ? -1.640 2.371 -0.595 1.00 85.75 73 LEU A CA 1
ATOM 570 C C . LEU A 1 73 ? -1.917 2.942 0.803 1.00 85.75 73 LEU A C 1
ATOM 572 O O . LEU A 1 73 ? -2.819 2.457 1.477 1.00 85.75 73 LEU A O 1
ATOM 576 N N . LEU A 1 74 ? -1.237 4.030 1.194 1.00 82.69 74 LEU A N 1
ATOM 577 C CA . LEU A 1 74 ? -1.431 4.704 2.491 1.00 82.69 74 LEU A CA 1
ATOM 578 C C . LEU A 1 74 ? -2.884 5.127 2.742 1.00 82.69 74 LEU A C 1
ATOM 580 O O . LEU A 1 74 ? -3.379 4.982 3.856 1.00 82.69 74 LEU A O 1
ATOM 584 N N . LEU A 1 75 ? -3.573 5.643 1.724 1.00 84.62 75 LEU A N 1
ATOM 585 C CA . LEU A 1 75 ? -4.985 6.003 1.847 1.00 84.62 75 LEU A CA 1
ATOM 586 C C . LEU A 1 75 ? -5.867 4.766 2.052 1.00 84.62 75 LEU A C 1
ATOM 588 O O . LEU A 1 75 ? -6.777 4.813 2.870 1.00 84.62 75 LEU A O 1
ATOM 592 N N . ALA A 1 76 ? -5.560 3.643 1.401 1.00 86.06 76 ALA A N 1
ATOM 593 C CA . ALA A 1 76 ? -6.262 2.386 1.638 1.00 86.06 76 ALA A CA 1
ATOM 594 C C . ALA A 1 76 ? -6.067 1.876 3.079 1.00 86.06 76 ALA A C 1
ATOM 596 O O . ALA A 1 76 ? -7.014 1.377 3.672 1.00 86.06 76 ALA A O 1
ATOM 597 N N . GLU A 1 77 ? -4.886 2.037 3.688 1.00 83.44 77 GLU A N 1
ATOM 598 C CA . GLU A 1 77 ? -4.695 1.715 5.116 1.00 83.44 77 GLU A CA 1
ATOM 599 C C . GLU A 1 77 ? -5.590 2.578 6.015 1.00 83.44 77 GLU A C 1
ATOM 601 O O . GLU A 1 77 ? -6.199 2.068 6.955 1.00 83.44 77 GLU A O 1
ATOM 606 N N . VAL A 1 78 ? -5.721 3.869 5.708 1.00 85.19 78 VAL A N 1
ATOM 607 C CA . VAL A 1 78 ? -6.610 4.773 6.450 1.00 85.19 78 VAL A CA 1
ATOM 608 C C . VAL A 1 78 ? -8.073 4.348 6.309 1.00 85.19 78 VAL A C 1
ATOM 610 O O . VAL A 1 78 ? -8.764 4.236 7.323 1.00 85.19 78 VAL A O 1
ATOM 613 N N . ASP A 1 79 ? -8.526 4.072 5.089 1.00 83.94 79 ASP A N 1
ATOM 614 C CA . ASP A 1 79 ? -9.896 3.629 4.806 1.00 83.94 79 ASP A CA 1
ATOM 615 C C . ASP A 1 79 ? -10.197 2.296 5.499 1.00 83.94 79 ASP A C 1
ATOM 617 O O . ASP A 1 79 ? -11.251 2.131 6.113 1.00 83.94 79 ASP A O 1
ATOM 621 N N . LEU A 1 80 ? -9.232 1.370 5.502 1.00 83.31 80 LEU A N 1
ATOM 622 C CA . LEU A 1 80 ? -9.345 0.097 6.205 1.00 83.31 80 LEU A CA 1
ATOM 623 C C . LEU A 1 80 ? -9.557 0.292 7.706 1.00 83.31 80 LEU A C 1
ATOM 625 O O . LEU A 1 80 ? -10.437 -0.336 8.288 1.00 83.31 80 LEU A O 1
ATOM 629 N N . LEU A 1 81 ? -8.764 1.162 8.335 1.00 81.75 81 LEU A N 1
ATOM 630 C CA . LEU A 1 81 ? -8.860 1.445 9.769 1.00 81.75 81 LEU A CA 1
ATOM 631 C C . LEU A 1 81 ? -10.170 2.148 10.142 1.00 81.75 81 LEU A C 1
ATOM 633 O O . LEU A 1 81 ? -10.642 2.004 11.269 1.00 81.75 81 LEU A O 1
ATOM 637 N N . GLN A 1 82 ? -10.754 2.898 9.210 1.00 81.12 82 GLN A N 1
ATOM 638 C CA . GLN A 1 82 ? -12.047 3.560 9.388 1.00 81.12 82 GLN A CA 1
ATOM 639 C C . GLN A 1 82 ? -13.236 2.651 9.047 1.00 81.12 82 GLN A C 1
ATOM 641 O O . GLN A 1 82 ? -14.374 3.003 9.359 1.00 81.12 82 GLN A O 1
ATOM 646 N N . GLY A 1 83 ? -12.990 1.483 8.444 1.00 76.81 83 GLY A N 1
ATOM 647 C CA . GLY A 1 83 ? -14.042 0.620 7.909 1.00 76.81 83 GLY A CA 1
ATOM 648 C C . GLY A 1 83 ? -14.772 1.246 6.715 1.00 76.81 83 GLY A C 1
ATOM 649 O O . GLY A 1 83 ? -15.949 0.954 6.501 1.00 76.81 83 GLY A O 1
ATOM 650 N N . ASP A 1 84 ? -14.101 2.129 5.972 1.00 80.56 84 ASP A N 1
ATOM 651 C CA . ASP A 1 84 ? -14.665 2.828 4.821 1.00 80.56 84 ASP A CA 1
ATOM 652 C C . ASP A 1 84 ? -14.799 1.867 3.617 1.00 80.56 84 ASP A C 1
ATOM 654 O O . ASP A 1 84 ? -13.864 1.109 3.317 1.00 80.56 84 ASP A O 1
ATOM 658 N N . PRO A 1 85 ? -15.946 1.857 2.907 1.00 77.69 85 PRO A N 1
ATOM 659 C CA . PRO A 1 85 ? -16.115 1.067 1.686 1.00 77.69 85 PRO A CA 1
ATOM 660 C C . PRO A 1 85 ? -15.107 1.389 0.567 1.00 77.69 85 PRO A C 1
ATOM 662 O O . PRO A 1 85 ? -14.877 0.525 -0.289 1.00 77.69 85 PRO A O 1
ATOM 665 N N . ASP A 1 86 ? -14.488 2.573 0.567 1.00 83.62 86 ASP A N 1
ATOM 666 C CA . ASP A 1 86 ? -13.543 3.018 -0.465 1.00 83.62 86 ASP A CA 1
ATOM 667 C C . ASP A 1 86 ? -12.242 2.194 -0.498 1.00 83.62 86 ASP A C 1
ATOM 669 O O . ASP A 1 86 ? -11.576 2.144 -1.539 1.00 83.62 86 ASP A O 1
ATOM 673 N N . TYR A 1 87 ? -11.925 1.449 0.571 1.00 85.50 87 TYR A N 1
ATOM 674 C CA . TYR A 1 87 ? -10.760 0.557 0.649 1.00 85.50 87 TYR A CA 1
ATOM 675 C C . TYR A 1 87 ? -10.619 -0.347 -0.587 1.00 85.50 87 TYR A C 1
ATOM 677 O O . TYR A 1 87 ? -9.591 -0.342 -1.267 1.00 85.50 87 TYR A O 1
ATOM 685 N N . ASN A 1 88 ? -11.676 -1.090 -0.931 1.00 86.00 88 ASN A N 1
ATOM 686 C CA . ASN A 1 88 ? -11.636 -2.030 -2.057 1.00 86.00 88 ASN A CA 1
ATOM 687 C C . ASN A 1 88 ? -11.509 -1.306 -3.402 1.00 86.00 88 ASN A C 1
ATOM 689 O O . ASN A 1 88 ? -10.836 -1.785 -4.316 1.00 86.00 88 ASN A O 1
ATOM 693 N N . GLN A 1 89 ? -12.123 -0.128 -3.520 1.00 87.50 89 GLN A N 1
ATOM 694 C CA . GLN A 1 89 ? -12.034 0.682 -4.728 1.00 87.50 89 GLN A CA 1
ATOM 695 C C . GLN A 1 89 ? -10.605 1.193 -4.954 1.00 87.50 89 GLN A C 1
ATOM 697 O O . GLN A 1 89 ? -10.133 1.206 -6.097 1.00 87.50 89 GLN A O 1
ATOM 702 N N . ARG A 1 90 ? -9.890 1.564 -3.885 1.00 88.50 90 ARG A N 1
ATOM 703 C CA . ARG A 1 90 ? -8.477 1.960 -3.970 1.00 88.50 90 ARG A CA 1
ATOM 704 C C . ARG A 1 90 ? -7.582 0.805 -4.388 1.00 88.50 90 ARG A C 1
ATOM 706 O O . ARG A 1 90 ? -6.799 0.974 -5.322 1.00 88.50 90 ARG A O 1
ATOM 713 N N . LEU A 1 91 ? -7.740 -0.372 -3.777 1.00 87.62 91 LEU A N 1
ATOM 714 C CA . LEU A 1 91 ? -6.956 -1.555 -4.155 1.00 87.62 91 LEU A CA 1
ATOM 715 C C . LEU A 1 91 ? -7.162 -1.928 -5.629 1.00 87.62 91 LEU A C 1
ATOM 717 O O . LEU A 1 91 ? -6.190 -2.161 -6.349 1.00 87.62 91 LEU A O 1
ATOM 721 N N . TYR A 1 92 ? -8.405 -1.878 -6.110 1.00 89.44 92 TYR A N 1
ATOM 722 C CA . TYR A 1 92 ? -8.712 -2.109 -7.521 1.00 89.44 92 TYR A CA 1
ATOM 723 C C . TYR A 1 92 ? -8.084 -1.051 -8.444 1.00 89.44 92 TYR A C 1
ATOM 725 O O . TYR A 1 92 ? -7.516 -1.378 -9.488 1.00 89.44 92 TYR A O 1
ATOM 733 N N . SER A 1 93 ? -8.135 0.230 -8.066 1.00 88.44 93 SER A N 1
ATOM 734 C CA . SER A 1 93 ? -7.493 1.314 -8.826 1.00 88.44 93 SER A CA 1
ATOM 735 C C . SER A 1 93 ? -5.981 1.092 -8.966 1.00 88.44 93 SER A C 1
ATOM 737 O O . SER A 1 93 ? -5.416 1.252 -10.055 1.00 88.44 93 SER A O 1
ATOM 739 N N . MET A 1 94 ? -5.328 0.652 -7.887 1.00 88.06 94 MET A N 1
ATOM 740 C CA . MET A 1 94 ? -3.908 0.304 -7.895 1.00 88.06 94 MET A CA 1
ATOM 741 C C . MET A 1 94 ? -3.613 -0.870 -8.832 1.00 88.06 94 MET A C 1
ATOM 743 O O . MET A 1 94 ? -2.665 -0.791 -9.616 1.00 88.06 94 MET A O 1
ATOM 747 N N . GLU A 1 95 ? -4.439 -1.918 -8.813 1.00 88.75 95 GLU A N 1
ATOM 748 C CA . GLU A 1 95 ? -4.322 -3.072 -9.712 1.00 88.75 95 GLU A CA 1
ATOM 749 C C . GLU A 1 95 ? -4.358 -2.644 -11.190 1.00 88.75 95 GLU A C 1
ATOM 751 O O . GLU A 1 95 ? -3.483 -3.008 -11.9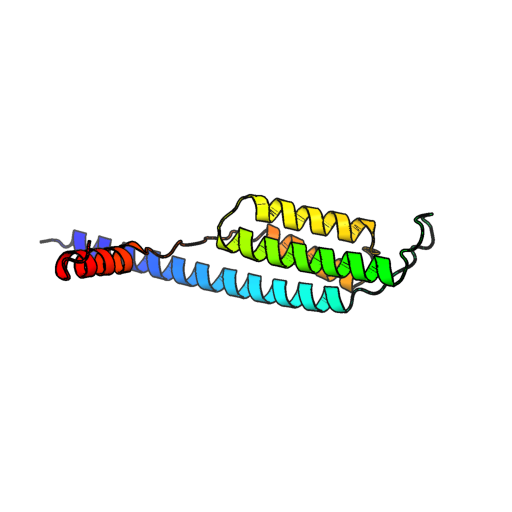85 1.00 88.75 95 GLU A O 1
ATOM 756 N N . GLN A 1 96 ? -5.316 -1.782 -11.549 1.00 88.19 96 GLN A N 1
ATOM 757 C CA . GLN A 1 96 ? -5.452 -1.236 -12.902 1.00 88.19 96 GLN A CA 1
ATOM 758 C C . GLN A 1 96 ? -4.235 -0.401 -13.311 1.00 88.19 96 GLN A C 1
ATOM 760 O O . GLN A 1 96 ? -3.745 -0.504 -14.442 1.00 88.19 96 GLN A O 1
ATOM 765 N N . LEU A 1 97 ? -3.725 0.431 -12.401 1.00 85.25 97 LEU A N 1
ATOM 766 C CA . LEU A 1 97 ? -2.550 1.260 -12.650 1.00 85.25 97 LEU A CA 1
ATOM 767 C C . LEU A 1 97 ? -1.298 0.393 -12.865 1.00 85.25 97 LEU A C 1
ATOM 769 O O . LEU A 1 97 ? -0.507 0.667 -13.775 1.00 85.25 97 LEU A O 1
ATOM 773 N N . ILE A 1 98 ? -1.149 -0.676 -12.076 1.00 85.31 98 ILE A N 1
ATOM 774 C CA . ILE A 1 98 ? -0.046 -1.632 -12.195 1.00 85.31 98 ILE A CA 1
ATOM 775 C C . ILE A 1 98 ? -0.112 -2.352 -13.542 1.00 85.31 98 ILE A C 1
ATOM 777 O O . ILE A 1 98 ? 0.860 -2.314 -14.298 1.00 85.31 98 ILE A O 1
ATOM 781 N N . GLY A 1 99 ? -1.267 -2.923 -13.895 1.00 83.12 99 GLY A N 1
ATOM 782 C CA . GLY A 1 99 ? -1.457 -3.626 -15.168 1.00 83.12 99 GLY A CA 1
ATOM 783 C C . GLY A 1 99 ? -1.306 -2.731 -16.405 1.00 83.12 99 GLY A C 1
ATOM 784 O O . GLY A 1 99 ? -0.970 -3.215 -17.490 1.00 83.12 99 GLY A O 1
ATOM 785 N N . ARG A 1 100 ? -1.527 -1.419 -16.255 1.00 81.75 100 ARG A N 1
ATOM 786 C CA . ARG A 1 100 ? -1.395 -0.433 -17.335 1.00 81.75 100 ARG A CA 1
ATOM 787 C C . ARG A 1 100 ? 0.045 0.002 -17.594 1.00 81.75 100 ARG A C 1
ATOM 789 O O . ARG A 1 100 ? 0.410 0.191 -18.755 1.00 81.75 100 ARG A O 1
ATOM 796 N N . TYR A 1 101 ? 0.832 0.233 -16.544 1.00 77.44 101 TYR A N 1
ATOM 797 C CA . TYR A 1 101 ? 2.153 0.868 -16.668 1.00 77.44 101 TYR A CA 1
ATOM 798 C C . TYR A 1 101 ? 3.334 -0.066 -16.414 1.00 77.44 101 TYR A C 1
ATOM 800 O O . TYR A 1 101 ? 4.456 0.265 -16.807 1.00 77.44 101 TYR A O 1
ATOM 808 N N . PHE A 1 102 ? 3.097 -1.224 -15.805 1.00 78.69 102 PHE A N 1
ATOM 809 C CA . PHE A 1 102 ? 4.119 -2.223 -15.525 1.00 78.69 102 PHE A CA 1
ATOM 810 C C . PHE A 1 102 ? 3.827 -3.502 -16.298 1.00 78.69 102 PHE A C 1
ATOM 812 O O . PHE A 1 102 ? 2.6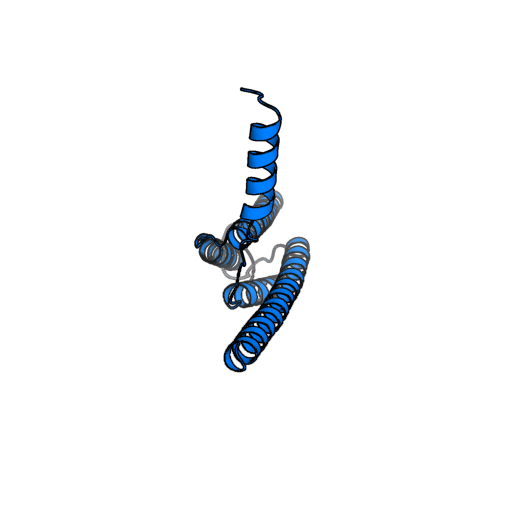95 -3.771 -16.692 1.00 78.69 102 PHE A O 1
ATOM 819 N N . ASP A 1 103 ? 4.873 -4.277 -16.572 1.00 75.44 103 ASP A N 1
ATOM 820 C CA . ASP A 1 103 ? 4.700 -5.558 -17.238 1.00 75.44 103 ASP A CA 1
ATOM 821 C C . ASP A 1 103 ? 4.213 -6.597 -16.214 1.00 75.44 103 ASP A C 1
ATOM 823 O O . ASP A 1 103 ? 4.979 -6.948 -15.307 1.00 75.44 103 ASP A O 1
ATOM 827 N N . PRO A 1 104 ? 2.974 -7.109 -16.342 1.00 70.62 104 PRO A N 1
ATOM 828 C CA . PRO A 1 104 ? 2.418 -8.078 -15.405 1.00 70.62 104 PRO A CA 1
ATOM 829 C C . PRO A 1 104 ? 3.134 -9.434 -15.455 1.00 70.62 104 PRO A C 1
ATOM 831 O O . PRO A 1 104 ? 2.847 -10.286 -14.629 1.00 70.62 104 PRO A O 1
ATOM 834 N N . ALA A 1 105 ? 4.053 -9.662 -16.402 1.00 71.31 105 ALA A N 1
ATOM 835 C CA . ALA A 1 105 ? 4.891 -10.862 -16.435 1.00 71.31 105 ALA A CA 1
ATOM 836 C C . ALA A 1 105 ? 6.154 -10.750 -15.558 1.00 71.31 105 ALA A C 1
ATOM 838 O O . ALA A 1 105 ? 6.916 -11.711 -15.441 1.00 71.31 105 ALA A O 1
ATOM 839 N N . THR A 1 106 ? 6.416 -9.582 -14.965 1.00 74.81 106 THR A N 1
ATOM 840 C CA . THR A 1 106 ? 7.584 -9.383 -14.100 1.00 74.81 106 THR A CA 1
ATOM 841 C C . THR A 1 106 ? 7.301 -9.859 -12.685 1.00 74.81 106 THR A C 1
ATOM 843 O O . THR A 1 106 ? 6.226 -9.604 -12.149 1.00 74.81 106 THR A O 1
ATOM 846 N N . GLN A 1 107 ? 8.288 -10.506 -12.059 1.00 76.75 107 GLN A N 1
ATOM 847 C CA . GLN A 1 107 ? 8.145 -11.029 -10.696 1.00 76.75 107 GLN A CA 1
ATOM 848 C C . GLN A 1 107 ? 7.642 -9.977 -9.686 1.00 76.75 107 GLN A C 1
ATOM 850 O O . GLN A 1 107 ? 6.720 -10.301 -8.941 1.00 76.75 107 GLN A O 1
ATOM 855 N N . PRO A 1 108 ? 8.129 -8.716 -9.688 1.00 76.00 108 PRO A N 1
ATOM 856 C CA . PRO A 1 108 ? 7.630 -7.719 -8.743 1.00 76.00 108 PRO A CA 1
ATOM 857 C C . PRO A 1 108 ? 6.175 -7.312 -8.992 1.00 76.00 108 PRO A C 1
ATOM 859 O O . PRO A 1 108 ? 5.408 -7.170 -8.045 1.00 76.00 108 PRO A O 1
ATOM 862 N N . ALA A 1 109 ? 5.759 -7.166 -10.256 1.00 79.31 109 ALA A N 1
ATOM 863 C CA . ALA A 1 109 ? 4.371 -6.838 -10.579 1.00 79.31 109 ALA A CA 1
ATOM 864 C C . ALA A 1 109 ? 3.422 -7.986 -10.207 1.00 79.31 109 ALA A C 1
ATOM 866 O O . ALA A 1 109 ? 2.372 -7.736 -9.626 1.00 79.31 109 ALA A O 1
ATOM 867 N N . VAL A 1 110 ? 3.808 -9.237 -10.484 1.00 85.06 110 VAL A N 1
ATOM 868 C CA . VAL A 1 110 ? 3.036 -10.425 -10.083 1.00 85.06 110 VAL A CA 1
ATOM 869 C C . VAL A 1 110 ? 2.886 -10.487 -8.566 1.00 85.06 110 VAL A C 1
ATOM 871 O O . VAL A 1 110 ? 1.774 -10.681 -8.085 1.00 85.06 110 VAL A O 1
ATOM 874 N N . ALA A 1 111 ? 3.976 -10.280 -7.821 1.00 83.69 111 ALA A N 1
ATOM 875 C CA . ALA A 1 111 ? 3.950 -10.302 -6.363 1.00 83.69 111 ALA A CA 1
ATOM 876 C C . ALA A 1 111 ? 3.000 -9.235 -5.802 1.00 83.69 111 ALA A C 1
ATOM 878 O O . ALA A 1 111 ? 2.154 -9.550 -4.975 1.00 83.69 111 ALA A O 1
ATOM 879 N N . ILE A 1 112 ? 3.066 -7.993 -6.297 1.00 83.50 112 ILE A N 1
ATOM 880 C CA . ILE A 1 112 ? 2.162 -6.928 -5.834 1.00 83.50 112 ILE A CA 1
ATOM 881 C C . ILE A 1 112 ? 0.704 -7.272 -6.136 1.00 83.50 112 ILE A C 1
ATOM 883 O O . ILE A 1 112 ? -0.145 -7.105 -5.269 1.00 83.50 112 ILE A O 1
ATOM 887 N N . LEU A 1 113 ? 0.404 -7.756 -7.343 1.00 87.69 113 LEU A N 1
ATOM 888 C CA . LEU A 1 113 ? -0.964 -8.117 -7.723 1.00 87.69 113 LEU A CA 1
ATOM 889 C C . LEU A 1 113 ? -1.516 -9.250 -6.843 1.00 87.69 113 LEU A C 1
ATOM 891 O O . LEU A 1 113 ? -2.675 -9.196 -6.446 1.00 87.69 113 LEU A O 1
ATOM 895 N N . GLN A 1 114 ? -0.684 -10.232 -6.485 1.00 87.38 114 GLN A N 1
ATOM 896 C CA . GLN A 1 114 ? -1.064 -11.307 -5.563 1.00 87.38 114 GLN A CA 1
ATOM 897 C C . GLN A 1 114 ? -1.345 -10.794 -4.149 1.00 87.38 114 GLN A C 1
ATOM 899 O O . GLN A 1 114 ? -2.325 -11.209 -3.538 1.00 87.38 114 GLN A O 1
ATOM 904 N N . GLU A 1 115 ? -0.521 -9.883 -3.630 1.00 86.19 115 GLU A N 1
ATOM 905 C CA . GLU A 1 115 ? -0.763 -9.294 -2.310 1.00 86.19 115 GLU A CA 1
ATOM 906 C C . GLU A 1 115 ? -2.003 -8.389 -2.308 1.00 86.19 115 GLU A C 1
ATOM 908 O O . GLU A 1 115 ? -2.777 -8.415 -1.354 1.00 86.19 115 GLU A O 1
ATOM 913 N N . LEU A 1 116 ? -2.243 -7.623 -3.378 1.00 86.75 116 LEU A N 1
ATOM 914 C CA . LEU A 1 116 ? -3.456 -6.810 -3.521 1.00 86.75 116 LEU A CA 1
ATOM 915 C C . LEU A 1 116 ? -4.720 -7.677 -3.573 1.00 86.75 116 LEU A C 1
ATOM 917 O O . LEU A 1 116 ? -5.725 -7.312 -2.968 1.00 86.75 116 LEU A O 1
ATOM 921 N N . ASP A 1 117 ? -4.677 -8.822 -4.254 1.00 87.75 117 ASP A N 1
ATOM 922 C CA . ASP A 1 117 ? -5.775 -9.797 -4.264 1.00 87.75 117 ASP A CA 1
ATOM 923 C C . ASP A 1 117 ? -5.980 -10.420 -2.873 1.00 87.75 117 ASP A C 1
ATOM 925 O O . ASP A 1 117 ? -7.099 -10.474 -2.359 1.00 87.75 117 ASP A O 1
ATOM 929 N N . ALA A 1 118 ? -4.888 -10.791 -2.195 1.00 84.69 118 ALA A N 1
ATOM 930 C CA . ALA A 1 118 ? -4.942 -11.306 -0.831 1.00 84.69 118 ALA A CA 1
ATOM 931 C C . ALA A 1 118 ? -5.562 -10.291 0.143 1.00 84.69 118 ALA A C 1
ATOM 933 O O . ALA A 1 118 ? -6.356 -10.681 0.998 1.00 84.69 118 ALA A O 1
ATOM 934 N N . LEU A 1 119 ? -5.229 -9.006 0.001 1.00 84.19 119 LEU A N 1
ATOM 935 C CA . LEU A 1 119 ? -5.774 -7.904 0.794 1.00 84.19 119 LEU A CA 1
ATOM 936 C C . LEU A 1 119 ? -7.258 -7.632 0.513 1.00 84.19 119 LEU A C 1
ATOM 938 O O . LEU A 1 119 ? -7.992 -7.316 1.450 1.00 84.19 119 LEU A O 1
ATOM 942 N N . GLN A 1 120 ? -7.711 -7.778 -0.735 1.00 85.06 120 GLN A N 1
ATOM 943 C CA . GLN A 1 120 ? -9.131 -7.674 -1.103 1.00 85.06 120 GLN A CA 1
ATOM 944 C C . GLN A 1 120 ? -9.950 -8.858 -0.568 1.00 85.06 120 GLN A C 1
ATOM 946 O O . GLN A 1 120 ? -11.095 -8.697 -0.151 1.00 85.06 120 GLN A O 1
ATOM 951 N N . ALA A 1 121 ? -9.361 -10.055 -0.543 1.00 83.12 121 ALA A N 1
ATOM 952 C CA . ALA A 1 121 ? -10.007 -11.263 -0.034 1.00 83.12 121 ALA A CA 1
ATOM 953 C C . ALA A 1 121 ? -10.057 -11.340 1.507 1.00 83.12 121 ALA A C 1
ATOM 955 O O . ALA A 1 121 ? -10.695 -12.242 2.063 1.00 83.12 121 ALA A O 1
ATOM 956 N N . MET A 1 122 ? -9.378 -10.437 2.223 1.00 78.69 122 MET A N 1
ATOM 957 C CA . MET A 1 122 ? -9.415 -10.400 3.684 1.00 78.69 122 MET A CA 1
ATOM 958 C C . MET A 1 122 ? -10.747 -9.833 4.185 1.00 78.69 122 MET A C 1
ATOM 960 O O . MET A 1 122 ? -11.097 -8.684 3.945 1.00 78.69 122 MET A O 1
ATOM 964 N N . SER A 1 123 ? -11.466 -10.638 4.968 1.00 65.88 123 SER A N 1
ATOM 965 C CA . SER A 1 123 ? -12.602 -10.162 5.756 1.00 65.88 123 SER A CA 1
ATOM 966 C C . SER A 1 123 ? -12.079 -9.384 6.961 1.00 65.88 123 SER A C 1
ATOM 968 O O . SER A 1 123 ? -11.665 -9.986 7.954 1.00 65.88 123 SER A O 1
ATOM 970 N N . VAL A 1 124 ? -12.090 -8.057 6.877 1.00 67.25 124 VAL A N 1
ATOM 971 C CA . VAL A 1 124 ? -11.646 -7.193 7.974 1.00 67.25 124 VAL A CA 1
ATOM 972 C C . VAL A 1 124 ? -12.798 -6.940 8.937 1.00 67.25 124 VAL A C 1
ATOM 974 O O . VAL A 1 124 ? -13.841 -6.406 8.569 1.00 67.25 124 VAL A O 1
ATOM 977 N N . VAL A 1 125 ? -12.598 -7.343 10.190 1.00 64.94 125 VAL A N 1
ATOM 978 C CA . VAL A 1 125 ? -13.497 -7.028 11.301 1.00 64.94 125 VAL A CA 1
ATOM 979 C C . VAL A 1 125 ? -12.821 -5.925 12.105 1.00 64.94 125 VAL A C 1
ATOM 981 O O . VAL A 1 125 ? -11.958 -6.198 12.940 1.00 64.94 125 VAL A O 1
ATOM 984 N N . VAL A 1 126 ? -13.160 -4.673 11.797 1.00 61.94 126 VAL A N 1
ATOM 985 C CA . VAL A 1 126 ? -12.721 -3.520 12.590 1.00 61.94 126 VAL A CA 1
ATOM 986 C C . VAL A 1 126 ? -13.647 -3.412 13.798 1.00 61.94 126 VAL A C 1
ATOM 988 O O . VAL A 1 126 ? -14.784 -2.959 13.680 1.00 61.94 126 VAL A O 1
ATOM 991 N N . GLU A 1 127 ? -13.187 -3.853 14.968 1.00 59.34 127 GLU A N 1
ATOM 992 C CA . GLU A 1 127 ? -13.841 -3.476 16.220 1.00 59.34 127 GLU A CA 1
ATOM 993 C C . GLU A 1 127 ? -13.468 -2.027 16.534 1.00 59.34 127 GLU A C 1
ATOM 995 O O . GLU A 1 127 ? -12.319 -1.716 16.846 1.00 59.34 127 GLU A O 1
ATOM 1000 N N . VAL A 1 128 ? -14.443 -1.123 16.435 1.00 57.62 128 VAL A N 1
ATOM 1001 C CA . VAL A 1 128 ? -14.287 0.230 16.972 1.00 57.62 128 VAL A CA 1
ATOM 1002 C C . VAL A 1 128 ? -14.190 0.087 18.495 1.00 57.62 128 VAL A C 1
ATOM 1004 O O . VAL A 1 128 ? -15.145 -0.411 19.098 1.00 57.62 128 VAL A O 1
ATOM 1007 N N . PRO A 1 129 ? -13.071 0.478 19.138 1.00 60.16 129 PRO A N 1
ATOM 1008 C CA . PRO A 1 129 ? -12.972 0.392 20.587 1.00 60.16 129 PRO A CA 1
ATOM 1009 C C . PRO A 1 129 ? -14.059 1.273 21.205 1.00 60.16 129 PRO A C 1
ATOM 1011 O O . PRO A 1 129 ? -14.252 2.416 20.785 1.00 60.16 129 PRO A O 1
ATOM 1014 N N . ASP A 1 130 ? -14.774 0.750 22.201 1.00 62.00 130 ASP A N 1
ATOM 1015 C CA . ASP A 1 130 ? -15.761 1.540 22.930 1.00 62.00 130 ASP A CA 1
ATOM 1016 C C . ASP A 1 130 ? -15.041 2.667 23.687 1.00 62.00 130 ASP A C 1
ATOM 1018 O O . ASP A 1 130 ? -14.436 2.455 24.738 1.00 62.00 130 ASP A O 1
ATOM 1022 N N . ILE A 1 131 ? -15.074 3.877 23.124 1.00 70.81 131 ILE A N 1
ATOM 1023 C CA . ILE A 1 131 ? -14.522 5.093 23.734 1.00 70.81 131 ILE A CA 1
ATOM 1024 C C . ILE A 1 131 ? -15.500 5.746 24.720 1.00 70.81 131 ILE A C 1
ATOM 1026 O O . ILE A 1 131 ? -15.178 6.783 25.307 1.00 70.81 131 ILE A O 1
ATOM 1030 N N . SER A 1 132 ? -16.675 5.151 24.943 1.00 75.94 132 SER A N 1
ATOM 1031 C CA . SER A 1 132 ? -17.651 5.654 25.913 1.00 75.94 132 SER A CA 1
ATOM 1032 C C . SER A 1 132 ? -17.081 5.748 27.332 1.00 75.94 132 SER A C 1
ATOM 1034 O O . SER A 1 132 ? -17.340 6.761 27.975 1.00 75.94 132 SER A O 1
ATOM 1036 N N . PRO A 1 133 ? -16.275 4.796 27.853 1.00 76.19 133 PRO A N 1
ATOM 1037 C CA . PRO A 1 133 ? -15.749 4.900 29.215 1.00 76.19 133 PRO A CA 1
ATOM 1038 C C . PRO A 1 133 ? -14.769 6.075 29.417 1.00 76.19 133 PRO A C 1
ATOM 1040 O O . PRO A 1 133 ? -14.957 6.822 30.381 1.00 76.19 133 PRO A O 1
ATOM 1043 N N . PRO A 1 134 ? -13.775 6.325 28.535 1.00 80.12 134 PRO A N 1
ATOM 1044 C CA . PRO A 1 134 ? -12.958 7.541 28.602 1.00 80.12 134 PRO A CA 1
ATOM 1045 C C . PRO A 1 134 ? -13.763 8.840 28.459 1.00 80.12 134 PRO A C 1
ATOM 1047 O O . PRO A 1 134 ? -13.489 9.805 29.173 1.00 80.12 134 PRO A O 1
ATOM 1050 N N . LEU A 1 135 ? -14.764 8.870 27.570 1.00 80.25 135 LEU A N 1
ATOM 1051 C CA . LEU A 1 135 ? -15.620 10.044 27.362 1.00 80.25 135 LEU A CA 1
ATOM 1052 C C . LEU A 1 135 ? -16.525 10.321 28.567 1.00 80.25 135 LEU A C 1
ATOM 1054 O O . LEU A 1 135 ? -16.648 11.469 28.983 1.00 80.25 135 LEU A O 1
ATOM 1058 N N . LEU A 1 136 ? -17.093 9.279 29.176 1.00 83.50 136 LEU A N 1
ATOM 1059 C CA . LEU A 1 136 ? -17.865 9.375 30.417 1.00 83.50 136 LEU A CA 1
ATOM 1060 C C . LEU A 1 136 ? -17.000 9.857 31.579 1.00 83.50 136 LEU A C 1
ATOM 1062 O O . LEU A 1 136 ? -17.449 10.672 32.381 1.00 83.50 136 LEU A O 1
ATOM 1066 N N . TRP A 1 137 ? -15.761 9.373 31.679 1.00 88.12 137 TRP A N 1
ATOM 1067 C CA . TRP A 1 137 ? -14.823 9.853 32.691 1.00 88.12 137 TRP A CA 1
ATOM 1068 C C . TRP A 1 137 ? -14.500 11.340 32.498 1.00 88.12 137 TRP A C 1
ATOM 1070 O O . TRP A 1 137 ? -14.506 12.098 33.470 1.00 88.12 137 TRP A O 1
ATOM 1080 N N . LEU A 1 138 ? -14.269 11.770 31.254 1.00 81.94 138 LEU A N 1
ATOM 1081 C CA . LEU A 1 138 ? -13.989 13.167 30.927 1.00 81.94 138 LEU A CA 1
ATOM 1082 C C . LEU A 1 138 ? -15.191 14.073 31.224 1.00 81.94 138 LEU A C 1
ATOM 1084 O O . LEU A 1 138 ? -15.021 15.110 31.856 1.00 81.94 138 LEU A O 1
ATOM 1088 N N . ASP A 1 139 ? -16.396 13.669 30.826 1.00 83.62 139 ASP A N 1
ATOM 1089 C CA . ASP A 1 139 ? -17.643 14.395 31.091 1.00 83.62 139 ASP A CA 1
ATOM 1090 C C . ASP A 1 139 ? -17.906 14.553 32.598 1.00 83.62 139 ASP A C 1
ATOM 1092 O O . ASP A 1 139 ? -18.215 15.644 33.089 1.00 83.62 139 ASP A O 1
ATOM 1096 N N . GLN A 1 140 ? -17.668 13.487 33.369 1.00 85.56 140 GLN A N 1
ATOM 1097 C CA . GLN A 1 140 ? -17.751 13.523 34.829 1.00 85.56 140 GLN A CA 1
ATOM 1098 C C . GLN A 1 140 ? -16.706 14.453 35.447 1.00 85.56 140 GLN A C 1
ATOM 1100 O O . GLN A 1 140 ? -17.010 15.142 36.420 1.00 85.56 140 GLN A O 1
ATOM 1105 N N . GLU A 1 141 ? -15.485 14.486 34.915 1.00 87.06 141 GLU A N 1
ATOM 1106 C CA . GLU A 1 141 ? -14.420 15.354 35.420 1.00 87.06 141 GLU A CA 1
ATOM 1107 C C . GLU A 1 141 ? -14.665 16.830 35.067 1.00 87.06 141 GLU A C 1
ATOM 1109 O O . GLU A 1 141 ? -14.450 17.701 35.911 1.00 87.06 141 GLU A O 1
ATOM 1114 N N . LEU A 1 142 ? -15.177 17.121 33.868 1.00 84.88 142 LEU A N 1
ATOM 1115 C CA . LEU A 1 142 ? -15.586 18.468 33.456 1.00 84.88 142 LEU A CA 1
ATOM 1116 C C . LEU A 1 142 ? -16.752 18.975 34.314 1.00 84.88 142 LEU A C 1
ATOM 1118 O O . LEU A 1 142 ? -16.680 20.072 34.871 1.00 84.88 142 LEU A O 1
ATOM 1122 N N . THR A 1 143 ? -17.767 18.133 34.524 1.00 86.38 143 THR A N 1
ATOM 1123 C CA . THR A 1 143 ? -18.909 18.437 35.399 1.00 86.38 143 THR A CA 1
ATOM 1124 C C . THR A 1 143 ? -18.467 18.645 36.850 1.00 86.38 143 THR A C 1
ATOM 1126 O O . THR A 1 143 ? -18.919 19.575 37.518 1.00 86.38 143 THR A O 1
ATOM 1129 N N . ARG A 1 144 ? -17.532 17.823 37.346 1.00 82.50 144 ARG A N 1
ATOM 1130 C CA . ARG A 1 144 ? -16.964 17.932 38.700 1.00 82.50 144 ARG A CA 1
ATOM 1131 C C . ARG A 1 144 ? -16.159 19.216 38.904 1.00 82.50 144 ARG A C 1
ATOM 1133 O O . ARG A 1 144 ? -16.134 19.733 40.018 1.00 82.50 144 ARG A O 1
ATOM 1140 N N . ARG A 1 145 ? -15.487 19.719 37.865 1.00 80.88 145 ARG A N 1
ATOM 1141 C CA . ARG A 1 145 ? -14.631 20.915 37.945 1.00 80.88 145 ARG A CA 1
ATOM 1142 C C . ARG A 1 145 ? -15.369 22.235 37.741 1.00 80.88 145 ARG A C 1
ATOM 1144 O O . ARG A 1 145 ? -14.752 23.275 37.964 1.00 80.88 145 ARG A O 1
ATOM 1151 N N . SER A 1 146 ? -16.652 22.220 37.363 1.00 60.47 146 SER A N 1
ATOM 1152 C CA . SER A 1 146 ? -17.456 23.433 37.133 1.00 60.47 146 SER A CA 1
ATOM 1153 C C . SER A 1 146 ? -16.714 24.490 36.299 1.00 60.47 146 SER A C 1
ATOM 1155 O O . SER A 1 146 ? -16.685 25.668 36.652 1.00 60.47 146 SER A O 1
ATOM 1157 N N . LEU A 1 147 ? -16.047 24.057 35.228 1.00 58.00 147 LEU A N 1
ATOM 1158 C CA . LEU A 1 147 ? -15.527 24.971 34.216 1.00 58.00 147 LEU A CA 1
ATOM 1159 C C . LEU A 1 147 ? -16.605 25.101 33.128 1.00 58.00 147 LEU A C 1
ATOM 1161 O O . LEU A 1 147 ? -17.101 24.061 32.691 1.00 58.00 147 LEU A O 1
ATOM 1165 N N . PRO A 1 148 ? -17.019 26.329 32.760 1.00 56.84 148 PRO A N 1
ATOM 1166 C CA . PRO A 1 148 ? -17.949 26.551 31.656 1.00 56.84 148 PRO A CA 1
ATOM 1167 C C . PRO A 1 148 ? -17.366 26.105 30.311 1.00 56.84 148 PRO A C 1
ATOM 1169 O O . PRO A 1 148 ? -16.120 26.123 30.165 1.00 56.84 148 PRO A O 1
#

pLDDT: mean 74.08, std 12.44, range [46.78, 89.44]

Foldseek 3Di:
DDPVVVVVVVVVVVVVVVVVVLQVVLVVLLVVLLVLLLVLLVVQDFDDDPPDPDDQQDPVRSVVLSVVLVVLSVVLVVCLLVVHPCNLVSLVVSLVSLVVGGDCPDPSSVSNNVSSVVVNPDDHDNDDPPCVVVVVVVVVVCVVVPDD

Sequence (148 aa):
LTSQQMLEAAGAVKKHVENDQAAHSWQQRFLAAWEQIKTQLADLVKVRRSGQVLPALTSEQLQGVKFHLTGELLLAEVDLLQGDPDYNQRLYSMEQLIGRYFDPATQPAVAILQELDALQAMSVVVEVPDISPPLLWLDQELTRRSLP

Secondary structure (DSSP, 8-state):
--HHHHHHHHHHHHHHHHHHHHHHHHHHHHHHHHHHHHHHHHT------TT--PPPPPHHHHHHHHHHHHHHHHHHHHHHHHT-THHHHHHHHHHHHHHHHS-TTSHHHHHHHHHHHHHHS----------HHHHHHHHHHHHHHT--

=== Feature glossary ===
Legend for the data blocks above and below:

— What the protein is —

The amino-acid sequence is the protein's primary structure: the linear order of residues from the N-terminus to the C-terminus, written in one-letter code. Everything else here — the 3D coordinates, the secondary structure, the domain annotations — is ultimately a consequence of this string.

Database cross-references. InterPro integrates a dozen domain/family signature databases into unified entries with residue-range hits. GO terms attach function/process/location labels with evidence codes. CATH codes position the fold in a four-level structural taxonomy. Organism is the NCBI-taxonomy species name.

— Where its atoms are —

The mmCIF block holds the 3D Cartesian coordinates of each backbone atom (N, Cα, C, O) in ångströms. mmCIF is the PDB's canonical archive format — a tagged-loop text representation of the atomic model.

The six renders are orthographic views along the three Cartesian axes in both directions. Representation (cartoon, sticks, or surface) and color scheme (sequence-rainbow or by-chain) vary across proteins so the training set covers all the common visualization conventions.

— Local backbone conformation —

Secondary structure is the local, repeating backbone conformation. DSSP classifies it into eight states by reading the hydrogen-bond network: three helix types (H, G, I), two β types (E, B), two non-regular types (T, S), and unstructured coil (-).

SS3 is a coarse helix/strand/coil call (letters a/b/c) made by the P-SEA algorithm from inter-Cα distances and dihedrals. It is less detailed than DSSP but needs only Cα positions.

Backbone dihedral angles. Every residue except chain termini has a φ (preceding-C → N → Cα → C) and a ψ (N → Cα → C → next-N). They are reported in degrees following the IUPAC sign convention. Secondary structure is essentially a statement about which (φ, ψ) basin each residue occupies.

— Global shape and packing —

The geometric summary reports three shape descriptors. Rg (radius of gyration) measures how spread out the Cα atoms are about their centre of mass; compact globular proteins have small Rg, elongated or unfolded ones large. Cα contacts (<8 Å, |i−j|>4) count long-range residue pairs in spatial proximity — high for tightly packed folds, near zero for rods or random coil. The bounding-box extents give the protein's footprint along x, y, z in Å.

Solvent accessibility: the surface area of each residue that a 1.4 Å water probe can touch, in Å². When only backbone atoms are present the absolute values are lower than full-atom SASA (side chains contribute most of the area) and are flagged as backbone-only.

Plot images: a contact map (which residues are close in 3D, as an N×N binary image), a Ramachandran scatter (backbone torsion angles, revealing secondary-structure composition at a glance), and — for AlphaFold structures — a PAE heatmap (pairwise prediction confidence).

— Structural neighborhood —

Foldseek's 3Di representation compresses backbone geometry into a per-residue letter drawn from a learned twenty-state alphabet. It captures the tertiary interaction pattern around each residue — which residues are packed against it in space, regardless of where they are in sequence.

Structural nearest neighbors (via Foldseek easy-search vs the PDB). Reported per hit: target PDB id, E-value, and alignment TM-score. A TM-score above ~0.5 is the conventional threshold for 'same fold'.

— Confidence and disorder —

pLDDT (predicted Local Distance Difference Test) is AlphaFold's per-residue confidence score, ranging from 0 to 100. Values above 90 indicate high confidence (typically well-packed cores); 70–90 is confident; 50–70 low confidence; below 50 usually means the region is disordered or the prediction is unreliable there. AlphaFold stores pLDDT in the mmCIF B-factor column.

For experimental (PDB) structures, the B-factor (temperature factor) quantifies the positional spread of each atom in the crystal — a combination of thermal vibration and static disorder — in units of Å². High B-factors mark flexible loops or poorly resolved regions; low B-factors mark the rigid, well-ordered core.

Predicted Aligned Error (PAE) is an AlphaFold confidence matrix: entry (i, j) is the expected error in the position of residue j, in ångströms, when the prediction is superimposed on the true structure at residue i. Low PAE within a block of residues means that block is internally rigid and well-predicted; high PAE between two blocks means their relative placement is uncertain even if each block individually is confident.